Protein AF-A0A7Y1XWZ1-F1 (afdb_monomer_lite)

Structure (mmCIF, N/CA/C/O backbone):
data_AF-A0A7Y1XWZ1-F1
#
_entry.id   AF-A0A7Y1XWZ1-F1
#
loop_
_atom_site.group_PDB
_atom_site.id
_atom_site.type_symbol
_atom_site.label_atom_id
_atom_site.label_alt_id
_atom_site.label_comp_id
_atom_site.label_asym_id
_atom_site.label_entity_id
_atom_site.label_seq_id
_atom_site.pdbx_PDB_ins_code
_atom_site.Cartn_x
_atom_site.Cartn_y
_atom_site.Cartn_z
_atom_site.occupancy
_atom_site.B_iso_or_equiv
_atom_site.auth_seq_id
_atom_site.auth_comp_id
_atom_site.auth_asym_id
_atom_site.auth_atom_id
_atom_site.pdbx_PDB_model_num
ATOM 1 N N . MET A 1 1 ? -6.801 -9.719 -7.750 1.00 50.56 1 MET A N 1
ATOM 2 C CA . MET A 1 1 ? -7.213 -8.560 -8.571 1.00 50.56 1 MET A CA 1
ATOM 3 C C . MET A 1 1 ? -6.166 -7.461 -8.463 1.00 50.56 1 MET A C 1
ATOM 5 O O . MET A 1 1 ? -6.043 -6.874 -7.401 1.00 50.56 1 MET A O 1
ATOM 9 N N . VAL A 1 2 ? -5.376 -7.196 -9.506 1.00 54.72 2 VAL A N 1
ATOM 10 C CA . VAL A 1 2 ? -4.440 -6.055 -9.485 1.00 54.72 2 VAL A CA 1
ATOM 11 C C . VAL A 1 2 ? -5.128 -4.876 -10.166 1.00 54.72 2 VAL A C 1
ATOM 13 O O . VAL A 1 2 ? -5.808 -5.053 -11.176 1.00 54.72 2 VAL A O 1
ATOM 16 N N . ALA A 1 3 ? -5.001 -3.681 -9.595 1.00 67.81 3 ALA A N 1
ATOM 17 C CA . ALA A 1 3 ? -5.352 -2.441 -10.276 1.00 67.81 3 ALA A CA 1
ATOM 18 C C . ALA A 1 3 ? -4.634 -2.337 -11.635 1.00 67.81 3 ALA A C 1
ATOM 20 O O . ALA A 1 3 ? -3.653 -3.046 -11.874 1.00 67.81 3 ALA A O 1
ATOM 21 N N . ARG A 1 4 ? -5.119 -1.464 -12.530 1.00 78.81 4 ARG A N 1
ATOM 22 C CA . ARG A 1 4 ? -4.536 -1.276 -13.869 1.00 78.81 4 ARG A CA 1
ATOM 23 C C . ARG A 1 4 ? -2.997 -1.203 -13.768 1.00 78.81 4 ARG A C 1
ATOM 25 O O . ARG A 1 4 ? -2.494 -0.328 -13.061 1.00 78.81 4 ARG A O 1
ATOM 32 N N . PRO A 1 5 ? -2.247 -2.107 -14.431 1.00 78.06 5 PRO A N 1
ATOM 33 C CA . PRO A 1 5 ? -0.792 -2.108 -14.355 1.00 78.06 5 PRO A CA 1
ATOM 34 C C . PRO A 1 5 ? -0.228 -0.753 -14.780 1.00 78.06 5 PRO A C 1
ATOM 36 O O . PRO A 1 5 ? -0.597 -0.219 -15.826 1.00 78.06 5 PRO A O 1
ATOM 39 N N . ARG A 1 6 ? 0.667 -0.187 -13.966 1.00 79.69 6 ARG A N 1
ATOM 40 C CA . ARG A 1 6 ? 1.321 1.080 -14.297 1.00 79.69 6 ARG A CA 1
ATOM 41 C C . ARG A 1 6 ? 2.357 0.853 -15.399 1.00 79.69 6 ARG A C 1
ATOM 43 O O . ARG A 1 6 ? 3.084 -0.137 -15.364 1.00 79.69 6 ARG A O 1
ATOM 50 N N . LYS A 1 7 ? 2.455 1.788 -16.346 1.00 81.19 7 LYS A N 1
ATOM 51 C CA . LYS A 1 7 ? 3.561 1.833 -17.311 1.00 81.19 7 LYS A CA 1
ATOM 52 C C . LYS A 1 7 ? 4.791 2.399 -16.586 1.00 81.19 7 LYS A C 1
ATOM 54 O O . LYS A 1 7 ? 4.771 3.556 -16.174 1.00 81.19 7 LYS A O 1
ATOM 59 N N . GLY A 1 8 ? 5.804 1.565 -16.344 1.00 84.75 8 GLY A N 1
ATOM 60 C CA . GLY A 1 8 ? 7.048 1.944 -15.661 1.00 84.75 8 GLY A CA 1
ATOM 61 C C . GLY A 1 8 ? 7.609 0.856 -14.733 1.00 84.75 8 GLY A C 1
ATOM 62 O O . GLY A 1 8 ? 7.049 -0.244 -14.672 1.00 84.75 8 GLY A O 1
ATOM 63 N N . PRO A 1 9 ? 8.704 1.156 -14.007 1.00 87.19 9 PRO A N 1
ATOM 64 C CA . PRO A 1 9 ? 9.321 0.221 -13.073 1.00 87.19 9 PRO A CA 1
ATOM 65 C C . PRO A 1 9 ? 8.339 -0.262 -12.002 1.00 87.19 9 PRO A C 1
ATOM 67 O O . PRO A 1 9 ? 7.511 0.496 -11.489 1.00 87.19 9 PRO A O 1
ATOM 70 N N . ARG A 1 10 ? 8.441 -1.549 -11.671 1.00 89.62 10 ARG A N 1
ATOM 71 C CA . ARG A 1 10 ? 7.655 -2.201 -10.619 1.00 89.62 10 ARG A CA 1
ATOM 72 C C . ARG A 1 10 ? 8.211 -1.810 -9.249 1.00 89.62 10 ARG A C 1
ATOM 74 O O . ARG A 1 10 ? 9.419 -1.638 -9.093 1.00 89.62 10 ARG A O 1
ATOM 81 N N . PHE A 1 11 ? 7.355 -1.745 -8.232 1.00 88.75 11 PHE A N 1
ATOM 82 C CA . PHE A 1 11 ? 7.846 -1.640 -6.855 1.00 88.75 11 PHE A CA 1
ATOM 83 C C . PHE A 1 11 ? 8.575 -2.936 -6.475 1.00 88.75 11 PHE A C 1
ATOM 85 O O . PHE A 1 11 ? 8.021 -4.018 -6.643 1.00 88.75 11 PHE A O 1
ATOM 92 N N . GLY A 1 12 ? 9.814 -2.834 -5.987 1.00 86.56 12 GLY A N 1
ATOM 93 C CA . GLY A 1 12 ? 10.614 -4.009 -5.617 1.00 86.56 12 GLY A CA 1
ATOM 94 C C . GLY A 1 12 ? 11.224 -4.779 -6.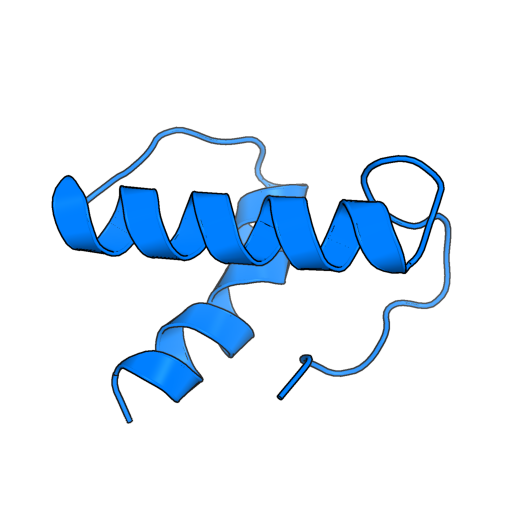800 1.00 86.56 12 GLY A C 1
ATOM 95 O O . GLY A 1 12 ? 11.670 -5.907 -6.617 1.00 86.56 12 GLY A O 1
ATOM 96 N N . GLY A 1 13 ? 11.246 -4.200 -8.008 1.00 88.44 13 GLY A N 1
ATOM 97 C CA . GLY A 1 13 ? 12.011 -4.712 -9.156 1.00 88.44 13 GLY A CA 1
ATOM 98 C C . GLY A 1 13 ? 11.359 -5.849 -9.952 1.00 88.44 13 GLY A C 1
ATOM 99 O O . GLY A 1 13 ? 11.560 -5.924 -11.160 1.00 88.44 13 GLY A O 1
ATOM 100 N N . SER A 1 14 ? 10.515 -6.681 -9.335 1.00 91.56 14 SER A N 1
ATOM 101 C CA . SER A 1 14 ? 9.799 -7.772 -10.014 1.00 91.56 14 SER A CA 1
ATOM 102 C C . SER A 1 14 ? 8.283 -7.705 -9.804 1.00 91.56 14 SER A C 1
ATOM 104 O O . SER A 1 14 ? 7.773 -7.045 -8.895 1.00 91.56 14 SER A O 1
ATOM 106 N N . SER A 1 15 ? 7.529 -8.398 -10.662 1.00 90.19 15 SER A N 1
ATOM 107 C CA . SER A 1 15 ? 6.069 -8.500 -10.539 1.00 90.19 15 SER A CA 1
ATOM 108 C C . SER A 1 15 ? 5.643 -9.260 -9.280 1.00 90.19 15 SER A C 1
ATOM 110 O O . SER A 1 15 ? 4.678 -8.863 -8.622 1.00 90.19 15 SER A O 1
ATOM 112 N N . SER A 1 16 ? 6.372 -10.322 -8.925 1.00 92.81 16 SER A N 1
ATOM 113 C CA . SER A 1 16 ? 6.120 -11.124 -7.726 1.00 92.81 16 SER A CA 1
ATOM 114 C C . SER A 1 16 ? 6.352 -10.310 -6.456 1.00 92.81 16 SER A C 1
ATOM 116 O O . SER A 1 16 ? 5.483 -10.288 -5.582 1.00 92.81 16 SER A O 1
ATOM 118 N N . HIS A 1 17 ? 7.459 -9.566 -6.390 1.00 94.00 17 HIS A N 1
ATOM 119 C CA . HIS A 1 17 ? 7.772 -8.717 -5.245 1.00 94.00 17 HIS A CA 1
ATOM 120 C C . HIS A 1 17 ? 6.739 -7.598 -5.094 1.00 94.00 17 HIS A C 1
ATOM 122 O O . HIS A 1 17 ? 6.203 -7.411 -4.003 1.00 94.00 17 HIS A O 1
ATOM 128 N N . GLN A 1 18 ? 6.362 -6.912 -6.181 1.00 93.56 18 GLN A N 1
ATOM 129 C CA . GLN A 1 18 ? 5.316 -5.889 -6.107 1.00 93.56 18 GLN A CA 1
ATOM 130 C C . GLN A 1 18 ? 4.010 -6.454 -5.531 1.00 93.56 18 GLN A C 1
ATOM 132 O O . GLN A 1 18 ? 3.372 -5.802 -4.705 1.00 93.56 18 GLN A O 1
ATOM 137 N N . LYS A 1 19 ? 3.601 -7.654 -5.960 1.00 91.81 19 LYS A N 1
ATOM 138 C CA . LYS A 1 19 ? 2.368 -8.291 -5.484 1.00 91.81 19 LYS A CA 1
ATOM 139 C C . LYS A 1 19 ? 2.432 -8.587 -3.983 1.00 91.81 19 LYS A C 1
ATOM 141 O O . LYS A 1 19 ? 1.496 -8.228 -3.274 1.00 91.81 19 LYS A O 1
ATOM 146 N N . ALA A 1 20 ? 3.526 -9.184 -3.508 1.00 94.62 20 ALA A N 1
ATOM 147 C CA . ALA A 1 20 ? 3.723 -9.474 -2.087 1.00 94.62 20 ALA A CA 1
ATOM 148 C C . ALA A 1 20 ? 3.781 -8.188 -1.243 1.00 94.62 20 ALA A C 1
ATOM 150 O O . ALA A 1 20 ? 3.109 -8.085 -0.221 1.00 94.62 20 ALA A O 1
ATOM 151 N N . MET A 1 21 ? 4.507 -7.169 -1.714 1.00 94.69 21 MET A N 1
ATOM 152 C CA . MET A 1 21 ? 4.611 -5.876 -1.035 1.00 94.69 21 MET A CA 1
ATOM 153 C C . MET A 1 21 ? 3.244 -5.200 -0.886 1.00 94.69 21 MET A C 1
ATOM 155 O O . MET A 1 21 ? 2.910 -4.739 0.199 1.00 94.69 21 MET A O 1
ATOM 159 N N . MET A 1 22 ? 2.441 -5.154 -1.954 1.00 94.12 22 MET A N 1
ATOM 160 C CA . MET A 1 22 ? 1.105 -4.551 -1.894 1.00 94.12 22 MET A CA 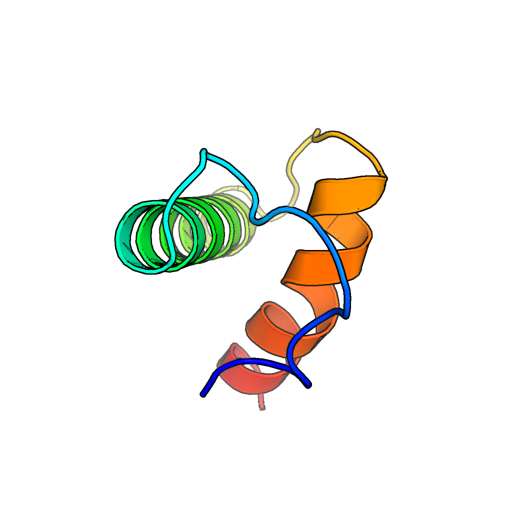1
ATOM 161 C C . MET A 1 22 ? 0.154 -5.347 -0.997 1.00 94.12 22 MET A C 1
ATOM 163 O O . MET A 1 22 ? -0.608 -4.739 -0.256 1.00 94.12 22 MET A O 1
ATOM 167 N N . ALA A 1 23 ? 0.217 -6.681 -1.026 1.00 94.00 23 ALA A N 1
ATOM 168 C CA . ALA A 1 23 ? -0.593 -7.522 -0.146 1.00 94.00 23 ALA A CA 1
ATOM 169 C C . ALA A 1 23 ? -0.276 -7.261 1.334 1.00 94.00 23 ALA A C 1
ATOM 171 O O . ALA A 1 23 ? -1.190 -7.040 2.124 1.00 94.00 23 ALA A O 1
ATOM 172 N N . ASN A 1 24 ? 1.010 -7.198 1.686 1.00 95.38 24 ASN A N 1
ATOM 173 C CA . ASN A 1 24 ? 1.435 -6.927 3.057 1.00 95.38 24 ASN A CA 1
ATOM 174 C C . ASN A 1 24 ? 1.025 -5.524 3.517 1.00 95.38 24 ASN A C 1
ATOM 176 O O . ASN A 1 24 ? 0.546 -5.371 4.633 1.00 95.38 24 ASN A O 1
ATOM 180 N N . LEU A 1 25 ? 1.149 -4.506 2.656 1.00 95.38 25 LEU A N 1
ATOM 181 C CA . LEU A 1 25 ? 0.721 -3.147 3.000 1.00 95.38 25 LEU A CA 1
ATOM 182 C C . LEU A 1 25 ? -0.791 -3.062 3.255 1.00 95.38 25 LEU A C 1
ATOM 184 O O . LEU A 1 25 ? -1.199 -2.395 4.200 1.00 95.38 25 LEU A O 1
ATOM 188 N N . VAL A 1 26 ? -1.615 -3.750 2.455 1.00 95.12 26 VAL A N 1
ATOM 189 C CA . VAL A 1 26 ? -3.070 -3.794 2.682 1.00 95.12 26 VAL A CA 1
ATOM 190 C C . VAL A 1 26 ? -3.393 -4.538 3.975 1.00 95.12 26 VAL A C 1
ATOM 192 O O . VAL A 1 26 ? -4.214 -4.064 4.751 1.00 95.12 26 VAL A O 1
ATOM 195 N N . ALA A 1 27 ? -2.729 -5.665 4.240 1.00 95.44 27 ALA A N 1
ATOM 196 C CA . A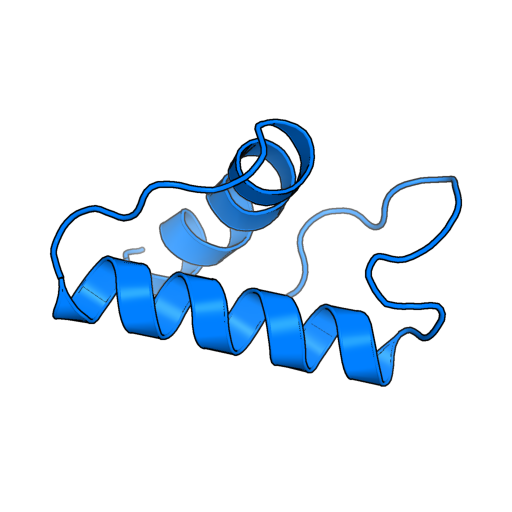LA A 1 27 ? -2.927 -6.413 5.478 1.00 95.44 27 ALA A CA 1
ATOM 197 C C . ALA A 1 27 ? -2.581 -5.564 6.713 1.00 95.44 27 ALA A C 1
ATOM 199 O O . ALA A 1 27 ? -3.367 -5.503 7.654 1.00 95.44 27 ALA A O 1
ATOM 200 N N . SER A 1 28 ? -1.450 -4.851 6.686 1.00 96.12 28 SER A N 1
ATOM 201 C CA . SER A 1 28 ? -1.074 -3.923 7.758 1.00 96.12 28 SER A CA 1
ATOM 202 C C . SER A 1 28 ? -2.041 -2.745 7.880 1.00 96.12 28 SER A C 1
ATOM 204 O O . SER A 1 28 ? -2.333 -2.337 8.998 1.00 96.12 28 SER A O 1
ATOM 206 N N . LEU A 1 29 ? -2.560 -2.218 6.765 1.00 94.75 29 LEU A N 1
ATOM 207 C CA . LEU A 1 29 ? -3.571 -1.159 6.789 1.00 94.75 29 LEU A CA 1
ATOM 208 C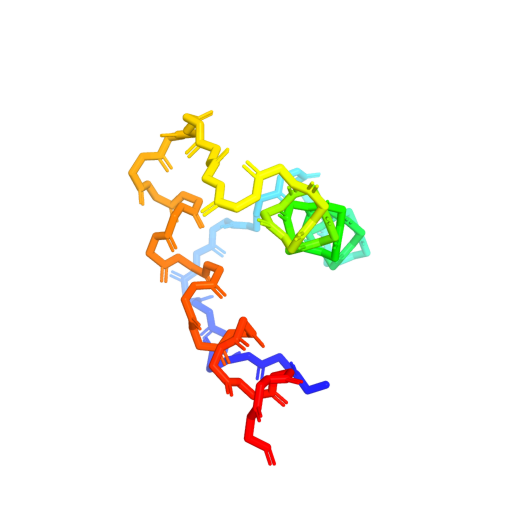 C . LEU A 1 29 ? -4.852 -1.619 7.494 1.00 94.75 29 LEU A C 1
ATOM 210 O O . LEU A 1 29 ? -5.389 -0.875 8.303 1.00 94.75 29 LEU A O 1
ATOM 214 N N . ILE A 1 30 ? -5.327 -2.831 7.200 1.00 93.19 30 ILE A N 1
ATOM 215 C CA . ILE A 1 30 ? -6.533 -3.387 7.828 1.00 93.19 30 ILE A CA 1
ATOM 216 C C . ILE A 1 30 ? -6.286 -3.655 9.317 1.00 93.19 30 ILE A C 1
ATOM 218 O O . ILE A 1 30 ? -7.136 -3.343 10.140 1.00 93.19 30 ILE A O 1
ATOM 222 N N . ALA A 1 31 ? -5.122 -4.204 9.669 1.00 95.12 31 ALA A N 1
ATOM 223 C CA . ALA A 1 31 ? -4.804 -4.554 11.051 1.00 95.12 31 ALA A CA 1
ATOM 224 C C . ALA A 1 31 ? -4.591 -3.334 11.963 1.00 95.12 31 ALA A C 1
ATOM 226 O O . ALA A 1 31 ? -4.916 -3.400 13.143 1.00 95.12 31 ALA A O 1
ATOM 227 N N . ALA A 1 32 ? -4.011 -2.252 11.438 1.00 95.00 32 ALA A N 1
ATOM 228 C CA . ALA A 1 32 ? -3.652 -1.065 12.216 1.00 95.00 32 ALA A CA 1
ATOM 229 C C . ALA A 1 32 ? -4.605 0.125 12.009 1.00 95.00 32 ALA A C 1
ATOM 231 O O . ALA A 1 32 ? -4.338 1.198 12.542 1.00 95.00 32 ALA A O 1
ATOM 232 N N . GLU A 1 33 ? -5.653 -0.027 11.189 1.00 92.12 33 GLU A N 1
ATOM 233 C CA . GLU A 1 33 ? -6.607 1.017 10.750 1.00 92.12 33 GLU A CA 1
ATOM 234 C C . GLU A 1 33 ? -5.985 2.215 9.996 1.00 92.12 33 GLU A C 1
ATOM 236 O O . GLU A 1 33 ? -6.680 2.982 9.328 1.00 92.12 33 GLU A O 1
ATOM 241 N N . GLY A 1 34 ? -4.660 2.352 10.024 1.00 94.12 34 GLY A N 1
ATOM 242 C CA . GLY A 1 34 ? -3.888 3.373 9.334 1.00 94.12 34 GLY A CA 1
ATOM 243 C C . GLY A 1 34 ? -2.401 3.024 9.324 1.00 94.12 34 GLY A C 1
ATOM 244 O O . GLY A 1 34 ? -1.863 2.488 10.288 1.00 94.12 34 GLY A O 1
ATOM 245 N N . ILE A 1 35 ? -1.713 3.337 8.222 1.00 95.88 35 ILE A N 1
ATOM 246 C CA . ILE A 1 35 ? -0.259 3.161 8.105 1.00 95.88 35 ILE A CA 1
ATOM 247 C C . ILE A 1 35 ? 0.395 4.371 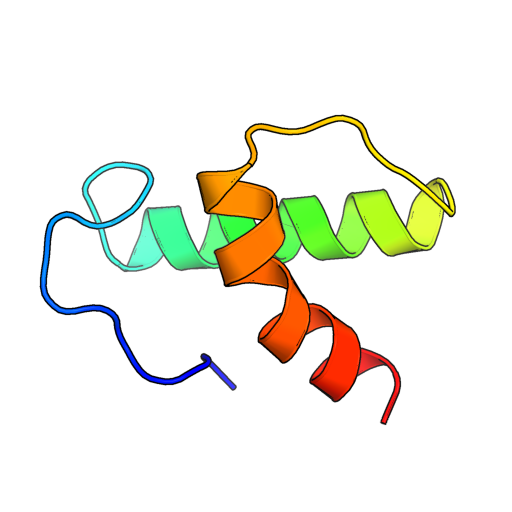7.439 1.00 95.88 35 ILE A C 1
ATOM 249 O O . ILE A 1 35 ? -0.141 4.950 6.492 1.00 95.88 35 ILE A O 1
ATOM 253 N N . THR A 1 36 ? 1.608 4.700 7.874 1.00 96.44 36 THR A N 1
ATOM 254 C CA . THR A 1 36 ? 2.452 5.700 7.212 1.00 96.44 36 THR A CA 1
ATOM 255 C C . THR A 1 36 ? 3.315 5.016 6.157 1.00 96.44 36 THR A C 1
ATOM 257 O O . THR A 1 36 ? 4.094 4.112 6.453 1.00 96.44 36 THR A O 1
ATOM 260 N N . THR A 1 37 ? 3.193 5.435 4.899 1.00 95.44 37 THR A N 1
ATOM 261 C CA . THR A 1 37 ? 3.994 4.904 3.788 1.00 95.44 37 THR A CA 1
ATOM 262 C C . THR A 1 37 ? 4.299 5.993 2.765 1.00 95.44 37 THR A C 1
ATOM 264 O O . THR A 1 37 ? 3.783 7.104 2.839 1.00 95.44 37 THR A O 1
ATOM 267 N N . THR A 1 38 ? 5.142 5.685 1.781 1.00 95.50 38 THR A N 1
ATOM 268 C CA . THR A 1 38 ? 5.456 6.622 0.696 1.00 95.50 38 THR A CA 1
ATOM 269 C C . THR A 1 38 ? 4.216 6.906 -0.149 1.00 95.50 38 THR A C 1
ATOM 271 O O . THR A 1 38 ? 3.475 5.976 -0.483 1.00 95.50 38 THR A O 1
ATOM 274 N N . GLU A 1 39 ? 4.060 8.144 -0.608 1.00 94.94 39 GLU A N 1
ATOM 275 C CA . GLU A 1 39 ? 2.904 8.582 -1.399 1.00 94.94 39 GLU A CA 1
ATOM 276 C C . GLU A 1 39 ? 2.636 7.691 -2.628 1.00 94.94 39 GLU A C 1
ATOM 278 O O . GLU A 1 39 ? 1.498 7.304 -2.901 1.00 94.94 39 GLU A O 1
ATOM 283 N N . ALA A 1 40 ? 3.692 7.293 -3.346 1.00 92.38 40 ALA A N 1
ATOM 284 C CA . ALA A 1 40 ? 3.577 6.429 -4.520 1.00 92.38 40 ALA A CA 1
ATOM 285 C C . ALA A 1 40 ? 2.999 5.040 -4.185 1.00 92.38 40 ALA A C 1
ATOM 287 O O . ALA A 1 40 ? 2.177 4.519 -4.945 1.00 92.38 40 ALA A O 1
ATOM 288 N N . LYS A 1 41 ? 3.399 4.450 -3.048 1.00 91.94 41 LYS A N 1
ATOM 289 C CA . LYS A 1 41 ? 2.858 3.168 -2.564 1.00 91.94 41 LYS A CA 1
ATOM 290 C C . LYS A 1 41 ? 1.413 3.325 -2.103 1.00 91.94 41 LYS A C 1
ATOM 292 O O . LYS A 1 41 ? 0.584 2.504 -2.482 1.00 91.94 41 LYS A O 1
ATOM 297 N N . ALA A 1 42 ? 1.097 4.402 -1.382 1.00 94.25 42 ALA A N 1
ATOM 298 C CA . ALA A 1 42 ? -0.268 4.693 -0.949 1.00 94.25 42 ALA A CA 1
ATOM 299 C C . ALA A 1 42 ? -1.222 4.794 -2.152 1.00 94.25 42 ALA A C 1
ATOM 301 O O . ALA A 1 42 ? -2.210 4.064 -2.221 1.00 94.25 42 ALA A O 1
ATOM 302 N N . LYS A 1 43 ? -0.878 5.605 -3.165 1.00 91.94 43 LYS A N 1
ATOM 303 C CA . LYS A 1 43 ? -1.669 5.748 -4.403 1.00 91.94 43 LYS A CA 1
ATOM 304 C C . LYS A 1 43 ? -1.872 4.420 -5.136 1.00 91.94 43 LYS A C 1
ATOM 306 O O . LYS A 1 43 ? -2.957 4.166 -5.647 1.00 91.94 43 LYS A O 1
ATOM 311 N N . ALA A 1 44 ? -0.842 3.578 -5.193 1.00 91.19 44 ALA A N 1
ATOM 312 C CA . ALA A 1 44 ? -0.920 2.281 -5.859 1.00 91.19 44 ALA A CA 1
ATOM 313 C C . ALA A 1 44 ? -1.753 1.245 -5.082 1.00 91.19 44 ALA A C 1
ATOM 3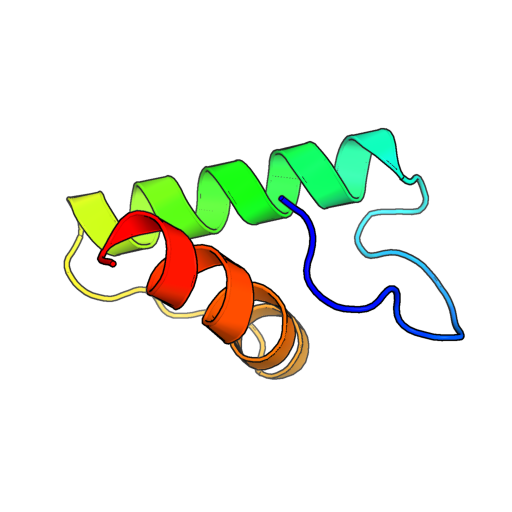15 O O . ALA A 1 44 ? -2.371 0.379 -5.702 1.00 91.19 44 ALA A O 1
ATOM 316 N N . MET A 1 45 ? -1.771 1.332 -3.751 1.00 91.75 45 MET A N 1
ATOM 317 C CA . MET A 1 45 ? -2.484 0.402 -2.876 1.00 91.75 45 MET A CA 1
ATOM 318 C C . MET A 1 45 ? -3.991 0.678 -2.802 1.00 91.75 45 MET A C 1
ATOM 320 O O . MET A 1 45 ? -4.762 -0.273 -2.702 1.00 91.75 45 MET A O 1
ATOM 324 N N . ARG A 1 46 ? -4.423 1.944 -2.897 1.00 91.00 46 ARG A N 1
ATOM 325 C CA . ARG A 1 46 ? -5.842 2.364 -2.830 1.00 91.00 46 ARG A CA 1
ATOM 326 C C . ARG A 1 46 ? -6.826 1.454 -3.590 1.00 91.00 46 ARG A C 1
ATOM 328 O O . ARG A 1 46 ? -7.681 0.863 -2.941 1.00 91.00 46 ARG A O 1
ATOM 335 N N . PRO A 1 47 ? -6.678 1.234 -4.911 1.00 92.62 47 PRO A N 1
ATOM 336 C CA . PRO A 1 47 ? -7.607 0.390 -5.672 1.00 92.62 47 PRO A CA 1
ATOM 337 C C . PRO A 1 47 ? -7.547 -1.102 -5.308 1.00 92.62 47 PRO A C 1
ATOM 339 O O . PRO A 1 47 ? -8.394 -1.871 -5.755 1.00 92.62 47 PRO A O 1
ATOM 342 N N . ILE A 1 48 ? -6.516 -1.547 -4.584 1.00 92.25 48 ILE A N 1
ATOM 343 C CA . ILE A 1 48 ? -6.429 -2.915 -4.061 1.00 92.25 48 ILE A CA 1
ATOM 344 C C . ILE A 1 48 ? -7.203 -2.985 -2.745 1.00 92.25 48 ILE A C 1
ATOM 346 O O . ILE A 1 48 ? -8.024 -3.877 -2.596 1.00 92.25 48 ILE A O 1
ATOM 350 N N . ALA A 1 49 ? -6.990 -2.028 -1.839 1.00 92.00 49 ALA A N 1
ATOM 351 C CA . ALA A 1 49 ? -7.709 -1.946 -0.570 1.00 92.00 49 ALA A CA 1
ATOM 352 C C . ALA A 1 49 ? -9.227 -1.772 -0.770 1.00 92.00 49 ALA A C 1
ATOM 354 O O . ALA A 1 49 ? -10.006 -2.498 -0.164 1.00 92.00 49 ALA A O 1
ATOM 355 N N . GLU A 1 50 ? -9.653 -0.892 -1.682 1.00 91.62 50 GLU A N 1
ATOM 356 C CA . GLU A 1 50 ? -11.076 -0.674 -2.003 1.00 91.62 50 GLU A CA 1
ATOM 357 C C . GLU A 1 50 ? -11.778 -1.969 -2.455 1.00 91.62 50 GLU A C 1
ATOM 359 O O . GLU A 1 50 ? -12.891 -2.253 -2.025 1.00 91.62 50 GLU A O 1
ATOM 364 N N . LYS A 1 51 ? -11.095 -2.804 -3.253 1.00 89.94 51 LYS A N 1
ATOM 365 C CA . LYS A 1 51 ? -11.598 -4.112 -3.718 1.00 89.94 51 LYS A CA 1
ATOM 366 C C . LYS A 1 51 ? -11.561 -5.224 -2.667 1.00 89.94 51 LYS A C 1
ATOM 368 O O . LYS A 1 51 ? -12.002 -6.325 -2.960 1.00 89.94 51 LYS A O 1
ATOM 373 N N . MET A 1 52 ? -10.922 -4.993 -1.522 1.00 87.50 52 MET A N 1
ATOM 374 C CA . MET A 1 52 ? -10.941 -5.936 -0.399 1.00 87.50 52 MET A CA 1
ATOM 375 C C . MET A 1 52 ? -12.072 -5.611 0.579 1.00 87.50 52 MET A C 1
ATOM 377 O O . MET A 1 52 ? -12.491 -6.488 1.323 1.00 87.50 52 MET A O 1
ATOM 381 N N . ILE A 1 53 ? -12.522 -4.353 0.595 1.00 85.06 53 ILE A N 1
ATOM 382 C CA . ILE A 1 53 ? -13.632 -3.876 1.426 1.00 85.06 53 ILE A CA 1
ATOM 383 C C . ILE A 1 53 ? -14.977 -4.050 0.700 1.00 85.06 53 ILE A C 1
ATOM 385 O O . ILE A 1 53 ? -15.985 -4.301 1.355 1.00 85.06 53 ILE A O 1
ATOM 389 N N . THR A 1 54 ? -14.984 -3.910 -0.633 1.00 82.38 54 THR A N 1
ATOM 390 C CA . THR A 1 54 ? -16.156 -4.114 -1.510 1.00 82.38 54 THR A CA 1
ATOM 391 C C . THR A 1 54 ? -16.220 -5.550 -2.001 1.00 82.38 54 THR A C 1
ATOM 393 O O . THR A 1 54 ? -17.326 -6.129 -1.991 1.00 82.38 54 THR A O 1
#

pLDDT: mean 89.36, std 9.08, range [50.56, 96.44]

Radius of gyration: 10.78 Å; chains: 1; bounding box: 28×20×30 Å

Secondary structure (DSSP, 8-state):
---S--SSPPTTSSHHHHHHHHHHHHHHHHHHS-----HHHHHHHHHHHHHHH-

Sequence (54 aa):
MVARPRKGPRFGGSSSHQKAMMANLVASLIAAEGITTTEAKAKAMRPIAEKMIT

Foldseek 3Di:
DADDDDDDAAVPRDPVVNVVVLVVVLVCCVVVVDDDDDPVSVVRNVVVNVVVVD